Protein AF-A0A1V3IY33-F1 (afdb_monomer)

Foldseek 3Di:
DPPDDDPVVVCVVVVVVVVVVVVVVVVLVVCLVVVCVVVVHDSVVSVVVVVVVVVVVVVVCVVLVVVCVVVPVPVSVVVVVVD

InterPro domains:
  IPR005829 Sugar transporter, conserved site [PS00216] (64-80)
  IPR011701 Major facilitator superfamily [PF07690] (18-83)
  IPR020846 Major facilitator superfamily domain [PS50850] (7-83)
  IPR036259 MFS transporter superfamily [SSF103473] (8-83)

Structure (mmCIF, N/CA/C/O backbone):
data_AF-A0A1V3IY33-F1
#
_entry.id   AF-A0A1V3IY33-F1
#
loop_
_atom_site.group_PDB
_atom_site.id
_atom_site.type_symbol
_atom_site.label_atom_id
_atom_site.label_alt_id
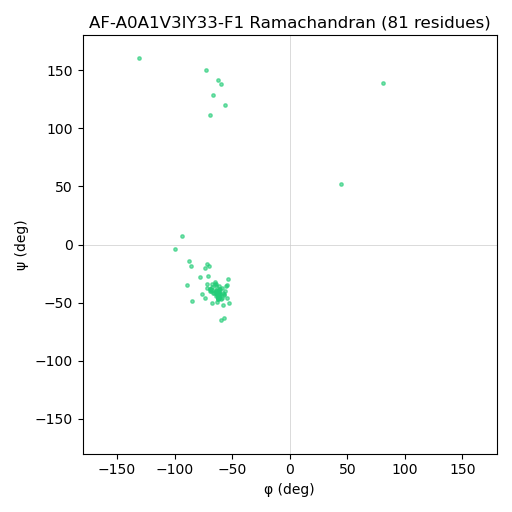_atom_site.label_comp_id
_atom_site.label_asym_id
_atom_site.label_entity_id
_atom_site.label_seq_id
_atom_site.pdbx_PDB_ins_code
_atom_site.Cartn_x
_atom_site.Cartn_y
_atom_site.Cartn_z
_atom_site.occupancy
_atom_site.B_iso_or_equiv
_atom_site.auth_seq_id
_atom_site.auth_comp_id
_atom_site.auth_asym_id
_atom_site.auth_atom_id
_atom_site.pdbx_PDB_model_num
ATOM 1 N N . MET A 1 1 ? -27.043 8.809 21.056 1.00 42.91 1 MET A N 1
ATOM 2 C CA . MET A 1 1 ? -26.285 7.668 21.618 1.00 42.91 1 MET A CA 1
ATOM 3 C C . MET A 1 1 ? -25.629 6.919 20.468 1.00 42.91 1 MET A C 1
ATOM 5 O O . MET A 1 1 ? -26.316 6.230 19.726 1.00 42.91 1 MET A O 1
ATOM 9 N N . THR A 1 2 ? -24.334 7.120 20.241 1.00 50.53 2 THR A N 1
ATOM 10 C CA . THR A 1 2 ? -23.577 6.424 19.190 1.00 50.53 2 THR A CA 1
ATOM 11 C C . THR A 1 2 ? -23.453 4.955 19.596 1.00 50.53 2 THR A C 1
ATOM 13 O O . THR A 1 2 ? -22.811 4.658 20.600 1.00 50.53 2 THR A O 1
ATOM 16 N N . LYS A 1 3 ? -24.117 4.034 18.882 1.00 63.56 3 LYS A N 1
ATOM 17 C CA . LYS A 1 3 ? -23.975 2.590 19.134 1.00 63.56 3 LYS A CA 1
ATOM 18 C C . LYS A 1 3 ? -22.492 2.225 19.014 1.00 63.56 3 LYS A C 1
ATOM 20 O O . LYS A 1 3 ? -21.886 2.458 17.971 1.00 63.56 3 LYS A O 1
ATOM 25 N N . ALA A 1 4 ? -21.903 1.698 20.084 1.00 70.19 4 ALA A N 1
ATOM 26 C CA . ALA A 1 4 ? -20.543 1.180 20.038 1.00 70.19 4 ALA A CA 1
ATOM 27 C C . ALA A 1 4 ? -20.519 -0.063 19.135 1.00 70.19 4 ALA A C 1
ATOM 29 O O . ALA A 1 4 ? -21.341 -0.965 19.299 1.00 70.19 4 ALA A O 1
ATOM 30 N N . ASN A 1 5 ? -19.601 -0.102 18.168 1.00 79.50 5 ASN A N 1
ATOM 31 C CA . ASN A 1 5 ? -19.422 -1.266 17.302 1.00 79.50 5 ASN A CA 1
ATOM 32 C C . ASN A 1 5 ? -18.998 -2.486 18.133 1.00 79.50 5 ASN A C 1
ATOM 34 O O . ASN A 1 5 ? -18.189 -2.364 19.056 1.00 79.50 5 ASN A O 1
ATOM 38 N N . SER A 1 6 ? -19.518 -3.668 17.790 1.00 89.12 6 SER A N 1
ATOM 39 C CA . SER A 1 6 ? -19.122 -4.920 18.446 1.00 89.12 6 SER A CA 1
ATOM 40 C C . SER A 1 6 ? -17.619 -5.169 18.271 1.00 89.12 6 SER A C 1
ATOM 42 O O . SER A 1 6 ? -17.075 -4.978 17.182 1.00 89.12 6 SER A O 1
ATOM 44 N N . LYS A 1 7 ? -16.937 -5.628 19.329 1.00 88.94 7 LYS A N 1
ATOM 45 C CA . LYS A 1 7 ? -15.494 -5.934 19.285 1.00 88.94 7 LYS A CA 1
ATOM 46 C C . LYS A 1 7 ? -15.167 -6.954 18.191 1.00 88.94 7 LYS A C 1
ATOM 48 O O . LYS A 1 7 ? -14.187 -6.777 17.478 1.00 88.94 7 LYS A O 1
ATOM 53 N N . ALA A 1 8 ? -16.023 -7.964 18.016 1.00 92.56 8 ALA A N 1
ATOM 54 C CA . ALA A 1 8 ? -15.872 -8.972 16.968 1.00 92.56 8 ALA A CA 1
ATOM 55 C C . ALA A 1 8 ? -15.915 -8.351 15.563 1.00 92.56 8 ALA A C 1
ATOM 57 O O . ALA A 1 8 ? -15.092 -8.683 14.717 1.00 92.56 8 ALA A O 1
ATOM 58 N N . PHE A 1 9 ? -16.817 -7.390 15.339 1.00 93.00 9 PHE A N 1
ATOM 59 C CA . PHE A 1 9 ? -16.902 -6.675 14.067 1.00 93.00 9 PHE A CA 1
ATOM 60 C C . PHE A 1 9 ? -15.614 -5.901 13.764 1.00 93.00 9 PHE A C 1
ATOM 62 O O . PHE A 1 9 ? -15.097 -5.995 12.657 1.00 93.00 9 PHE A O 1
ATOM 69 N N . LEU A 1 10 ? -15.063 -5.175 14.745 1.00 91.94 10 LEU A N 1
ATOM 70 C CA . LEU A 1 10 ? -13.812 -4.432 14.552 1.00 91.94 10 LEU A CA 1
ATOM 71 C C . LEU A 1 10 ? -12.623 -5.356 14.279 1.00 91.94 10 LEU A C 1
ATOM 73 O O . LEU A 1 10 ? -11.805 -5.036 13.424 1.00 91.94 10 LEU A O 1
ATOM 77 N N . VAL A 1 11 ? -12.535 -6.493 14.973 1.00 94.19 11 VAL A N 1
ATOM 78 C CA . VAL A 1 11 ? -11.470 -7.480 14.743 1.00 94.19 11 VAL A CA 1
ATOM 79 C C . VAL A 1 11 ? -11.553 -8.045 13.327 1.00 94.19 11 VAL A C 1
ATOM 81 O O . VAL A 1 11 ? -10.541 -8.074 12.636 1.00 94.19 11 VAL A O 1
ATOM 84 N N . ILE A 1 12 ? -12.748 -8.431 12.871 1.00 95.06 12 ILE A N 1
ATOM 85 C CA . ILE A 1 12 ? -12.945 -8.944 11.509 1.00 95.06 12 ILE A CA 1
ATOM 86 C C . ILE A 1 12 ? -12.616 -7.862 10.478 1.00 95.06 12 ILE A C 1
ATOM 88 O O . ILE A 1 12 ? -11.836 -8.111 9.567 1.00 95.06 12 ILE A O 1
ATOM 92 N N . LEU A 1 13 ? -13.158 -6.652 10.639 1.00 92.88 13 LEU A N 1
ATOM 93 C CA . LEU A 1 13 ? -12.931 -5.543 9.712 1.00 92.88 13 LEU A CA 1
ATOM 94 C C . LEU A 1 13 ? -11.440 -5.213 9.579 1.00 92.88 13 LEU A C 1
ATOM 96 O O . LEU A 1 13 ? -10.915 -5.158 8.471 1.00 92.88 13 LEU A O 1
ATOM 100 N N . LEU A 1 14 ? -10.750 -5.009 10.703 1.00 92.50 14 LEU A N 1
ATOM 101 C CA . LEU A 1 14 ? -9.323 -4.689 10.698 1.00 92.50 14 LEU A CA 1
ATOM 102 C C . LEU A 1 14 ? -8.480 -5.870 10.207 1.00 92.50 14 LEU A C 1
ATOM 104 O O . LEU A 1 14 ? -7.485 -5.651 9.522 1.00 92.50 14 LEU A O 1
ATOM 108 N N . GLY A 1 15 ? -8.890 -7.105 10.506 1.00 94.31 15 GLY A N 1
ATOM 109 C CA . GLY A 1 15 ? -8.245 -8.313 9.995 1.00 94.31 15 GLY A CA 1
ATOM 110 C C . GLY A 1 15 ? -8.319 -8.404 8.471 1.00 94.31 15 GLY A C 1
ATOM 111 O O . GLY A 1 15 ? -7.292 -8.601 7.828 1.00 94.31 15 GLY A O 1
ATOM 112 N N . VAL A 1 16 ? -9.496 -8.173 7.883 1.00 94.44 16 VAL A N 1
ATOM 113 C CA . VAL A 1 16 ? -9.680 -8.149 6.421 1.00 94.44 16 VAL A CA 1
ATOM 114 C C . VAL A 1 16 ? -8.857 -7.028 5.785 1.00 94.44 16 VAL A C 1
ATOM 116 O O . VAL A 1 16 ? -8.141 -7.271 4.817 1.00 94.44 16 VAL A O 1
ATOM 119 N N . LEU A 1 17 ? -8.896 -5.819 6.355 1.00 93.12 17 LEU A N 1
ATOM 120 C CA . LEU A 1 17 ? -8.102 -4.692 5.853 1.00 93.12 17 LEU A CA 1
ATOM 121 C C . LEU A 1 17 ? -6.594 -4.972 5.920 1.00 93.12 17 LEU A C 1
ATOM 123 O O . LEU A 1 17 ? -5.865 -4.623 4.997 1.00 93.12 17 LEU A O 1
ATOM 127 N N . SER A 1 18 ? -6.124 -5.637 6.978 1.00 91.75 18 SER A N 1
ATOM 128 C CA . SER A 1 18 ? -4.716 -6.014 7.112 1.00 91.75 18 SER A CA 1
ATOM 129 C C . SER A 1 18 ? -4.314 -7.142 6.158 1.00 91.75 18 SER A C 1
ATOM 131 O O . SER A 1 18 ? -3.177 -7.160 5.692 1.00 91.75 18 SER A O 1
ATOM 133 N N . ALA A 1 19 ? -5.222 -8.078 5.868 1.00 94.00 19 ALA A N 1
ATOM 134 C CA . ALA A 1 19 ? -4.982 -9.192 4.951 1.00 94.00 19 ALA A CA 1
ATOM 135 C C . ALA A 1 19 ? -4.961 -8.759 3.476 1.00 94.00 19 ALA A C 1
ATOM 137 O O . ALA A 1 19 ? -4.387 -9.458 2.645 1.00 94.00 19 ALA A O 1
ATOM 138 N N . PHE A 1 20 ? -5.541 -7.603 3.147 1.00 90.50 20 PHE A N 1
ATOM 139 C CA . PHE A 1 20 ? -5.622 -7.116 1.771 1.00 90.50 20 PHE A CA 1
ATOM 140 C C . PHE A 1 20 ? -4.244 -6.903 1.123 1.00 90.50 20 PHE A C 1
ATOM 142 O O . PHE A 1 20 ? -4.053 -7.239 -0.040 1.00 90.50 20 PHE A O 1
ATOM 149 N N . GLY A 1 21 ? -3.262 -6.408 1.884 1.00 87.88 21 GLY A N 1
ATOM 150 C CA . GLY A 1 21 ? -1.886 -6.216 1.412 1.00 87.88 21 GLY A CA 1
ATOM 151 C C . GLY A 1 21 ? -1.225 -7.500 0.885 1.00 87.88 21 GLY A C 1
ATOM 152 O O . GLY A 1 21 ? -0.913 -7.559 -0.305 1.00 87.88 21 GLY A O 1
ATOM 153 N N . PRO A 1 22 ? -1.015 -8.535 1.726 1.00 90.25 22 PRO A N 1
ATOM 154 C CA . PRO A 1 22 ? -0.442 -9.804 1.273 1.00 90.25 22 PRO A CA 1
ATOM 155 C C . PRO A 1 22 ? -1.315 -10.499 0.221 1.00 90.25 22 PRO A C 1
ATOM 157 O O . PRO A 1 22 ? -0.779 -11.036 -0.741 1.00 90.25 22 PRO A O 1
ATOM 160 N N . PHE A 1 23 ? -2.644 -10.395 0.325 1.00 92.62 23 PHE A N 1
ATOM 161 C CA . PHE A 1 23 ? -3.561 -10.949 -0.674 1.00 92.62 23 PHE A CA 1
ATOM 162 C C . PHE A 1 23 ? -3.307 -10.413 -2.094 1.00 92.62 23 PHE A C 1
ATOM 164 O O . PHE A 1 23 ? -3.297 -11.186 -3.050 1.00 92.62 23 PHE A O 1
ATOM 171 N N . VAL A 1 24 ? -3.058 -9.108 -2.248 1.00 88.69 24 VAL A N 1
ATOM 172 C CA . VAL A 1 24 ? -2.732 -8.513 -3.556 1.00 88.69 24 VAL A CA 1
ATOM 173 C C . VAL A 1 24 ? -1.409 -9.054 -4.099 1.00 88.69 24 VAL A C 1
ATOM 175 O O . VAL A 1 24 ? -1.328 -9.395 -5.277 1.00 88.69 24 VAL A O 1
ATOM 178 N N . VAL A 1 25 ? -0.378 -9.155 -3.258 1.00 88.44 25 VAL A N 1
ATOM 179 C CA . VAL A 1 25 ? 0.955 -9.629 -3.672 1.00 88.44 25 VAL A CA 1
ATOM 180 C C . VAL A 1 25 ? 0.913 -11.098 -4.098 1.00 88.44 25 VAL A C 1
ATOM 182 O O . VAL A 1 25 ? 1.484 -11.453 -5.132 1.00 88.44 2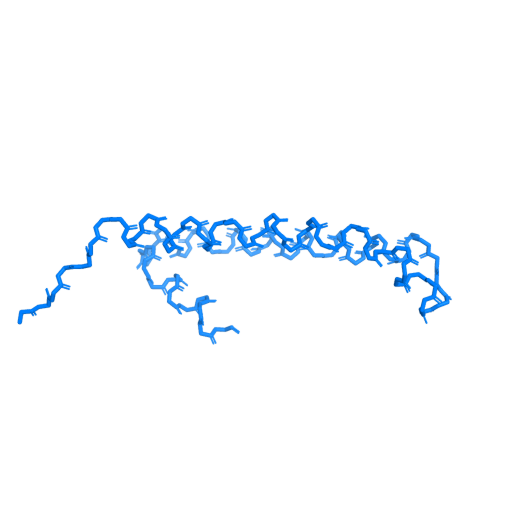5 VAL A O 1
ATOM 185 N N . ASP A 1 26 ? 0.183 -11.926 -3.351 1.00 90.31 26 ASP A N 1
ATOM 186 C CA . ASP A 1 26 ? 0.025 -13.356 -3.628 1.00 90.31 26 ASP A CA 1
ATOM 187 C C . ASP A 1 26 ? -0.717 -13.617 -4.947 1.00 90.31 26 ASP A C 1
ATOM 189 O O . ASP A 1 26 ? -0.413 -14.586 -5.640 1.00 90.31 26 ASP A O 1
ATOM 193 N N . LEU A 1 27 ? -1.650 -12.742 -5.339 1.00 89.50 27 LEU A N 1
ATOM 194 C CA . LEU A 1 27 ? -2.291 -12.788 -6.660 1.00 89.50 27 LEU A CA 1
ATOM 195 C C . LEU A 1 27 ? -1.400 -12.217 -7.775 1.00 89.50 27 LEU A C 1
ATOM 197 O O . LEU A 1 27 ? -1.508 -12.617 -8.938 1.00 89.50 27 LEU A O 1
ATOM 201 N N . TYR A 1 28 ? -0.508 -11.287 -7.439 1.00 86.81 28 TYR A N 1
ATOM 202 C CA . TYR A 1 28 ? 0.355 -10.625 -8.411 1.00 86.81 28 TYR A CA 1
ATOM 203 C C . TYR A 1 28 ? 1.468 -11.546 -8.922 1.00 86.81 28 TYR A C 1
ATOM 205 O O . TYR A 1 28 ? 1.679 -11.667 -10.126 1.00 86.81 28 TYR A O 1
ATOM 213 N N . LEU A 1 29 ? 2.152 -12.260 -8.027 1.00 85.19 29 LEU A N 1
ATOM 214 C CA . LEU A 1 29 ? 3.262 -13.152 -8.384 1.00 85.19 29 LEU A CA 1
ATOM 215 C C . LEU A 1 29 ? 2.935 -14.191 -9.481 1.00 85.19 29 LEU A C 1
ATOM 217 O O . LEU A 1 29 ? 3.685 -14.263 -10.458 1.00 85.19 29 LEU A O 1
ATOM 221 N N . PRO A 1 30 ? 1.841 -14.974 -9.389 1.00 89.00 30 PRO A N 1
ATOM 222 C CA . PRO A 1 30 ? 1.495 -15.963 -10.410 1.00 89.00 30 PRO A CA 1
ATOM 223 C C . PRO A 1 30 ? 0.991 -15.343 -11.720 1.00 89.00 30 PRO A C 1
ATOM 225 O O . PRO A 1 30 ? 0.981 -16.027 -12.742 1.00 89.00 30 PRO A O 1
ATOM 228 N N . SER A 1 31 ? 0.590 -14.067 -11.723 1.00 87.25 31 SER A N 1
ATOM 229 C CA . SER A 1 31 ? 0.141 -13.375 -12.939 1.00 87.25 31 SER A CA 1
ATOM 230 C C . SER A 1 31 ? 1.285 -12.730 -13.732 1.00 87.25 31 SER A C 1
ATOM 232 O O . SER A 1 31 ? 1.112 -12.450 -14.919 1.00 87.25 31 SER A O 1
ATOM 234 N N . LEU A 1 32 ? 2.485 -12.587 -13.148 1.00 86.56 32 LEU A N 1
ATOM 235 C CA . LEU A 1 32 ? 3.661 -12.024 -13.831 1.00 86.56 32 LEU A CA 1
ATOM 236 C C . LEU A 1 32 ? 4.018 -12.722 -15.161 1.00 86.56 32 LEU A C 1
ATOM 238 O O . LEU A 1 32 ? 4.224 -12.012 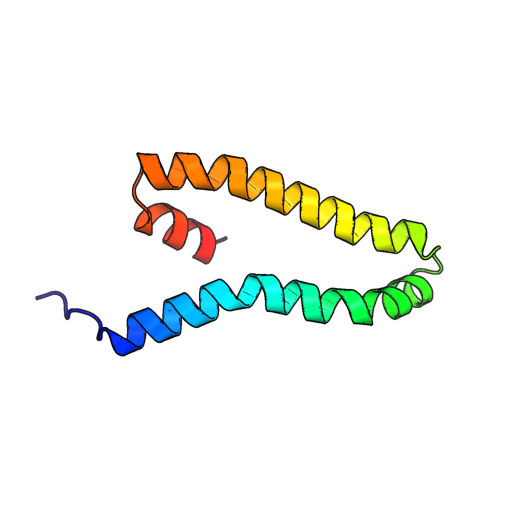-16.147 1.00 86.56 32 LEU A O 1
ATOM 242 N N . PRO A 1 33 ? 4.055 -14.070 -15.264 1.00 86.25 33 PRO A N 1
ATOM 243 C CA . PRO A 1 33 ? 4.365 -14.737 -16.531 1.00 86.25 33 PRO A CA 1
ATOM 244 C C . PRO A 1 33 ? 3.318 -14.466 -17.619 1.00 86.25 33 PRO A C 1
ATOM 246 O O . PRO A 1 33 ? 3.665 -14.316 -18.789 1.00 86.25 33 PRO A O 1
ATOM 249 N N . GLN A 1 34 ? 2.039 -14.367 -17.237 1.00 87.81 34 GLN A N 1
ATOM 250 C CA . GLN A 1 34 ? 0.958 -14.025 -18.167 1.00 87.81 34 GLN A CA 1
ATOM 251 C C . GLN A 1 34 ? 1.083 -12.578 -18.647 1.00 87.81 34 GLN A C 1
ATOM 253 O O . GLN A 1 34 ? 0.870 -12.311 -19.826 1.00 87.81 34 GLN A O 1
ATOM 258 N N . LEU A 1 35 ? 1.488 -11.661 -17.762 1.00 87.12 35 LEU A N 1
ATOM 259 C CA . LEU A 1 35 ? 1.780 -10.271 -18.107 1.00 87.12 35 LEU A CA 1
ATOM 260 C C . LEU A 1 35 ? 2.913 -10.181 -19.140 1.00 87.12 35 LEU A C 1
ATOM 262 O O . LEU A 1 35 ? 2.792 -9.455 -20.123 1.00 87.12 35 LEU A O 1
ATOM 266 N N . ALA A 1 36 ? 3.986 -10.954 -18.949 1.00 88.38 36 ALA A N 1
ATOM 267 C CA . ALA A 1 36 ? 5.126 -10.975 -19.867 1.00 88.38 36 ALA A CA 1
ATOM 268 C C . ALA A 1 36 ? 4.716 -11.447 -21.268 1.00 88.38 36 ALA A C 1
ATOM 270 O O . ALA A 1 36 ? 5.074 -10.819 -22.262 1.00 88.38 36 ALA A O 1
ATOM 271 N N . HIS A 1 37 ? 3.906 -12.507 -21.337 1.00 88.50 37 HIS A N 1
ATOM 272 C CA . HIS A 1 37 ? 3.382 -13.029 -22.597 1.00 88.50 37 HIS A CA 1
ATOM 273 C C . HIS A 1 37 ? 2.380 -12.071 -23.261 1.00 88.50 37 HIS A C 1
ATOM 275 O O . HIS A 1 37 ? 2.379 -11.924 -24.478 1.00 88.50 37 HIS A O 1
ATOM 281 N N . PHE A 1 38 ? 1.505 -11.426 -22.486 1.00 89.50 38 PHE A N 1
ATOM 282 C CA . PHE A 1 38 ? 0.486 -10.521 -23.025 1.00 89.50 38 PHE A CA 1
ATOM 283 C C . PHE A 1 38 ? 1.085 -9.232 -23.602 1.00 89.50 38 PHE A C 1
ATOM 285 O O . PHE A 1 38 ? 0.621 -8.746 -24.629 1.00 89.50 38 PHE A O 1
ATOM 292 N N . PHE A 1 39 ? 2.116 -8.686 -22.953 1.00 89.06 39 PHE A N 1
ATOM 293 C CA . PHE A 1 39 ? 2.788 -7.455 -23.376 1.00 89.06 39 PHE A CA 1
ATOM 294 C C . PHE A 1 39 ? 4.022 -7.695 -24.265 1.00 89.06 39 PHE A C 1
ATOM 296 O O . PHE A 1 39 ? 4.738 -6.737 -24.544 1.00 89.06 39 PHE A O 1
ATOM 303 N N . ASP A 1 40 ? 4.276 -8.943 -24.681 1.00 88.88 40 ASP A N 1
ATOM 304 C CA . ASP A 1 40 ? 5.443 -9.372 -25.475 1.00 88.88 40 ASP A CA 1
ATOM 305 C C . ASP A 1 40 ? 6.767 -8.774 -24.959 1.00 88.88 40 ASP A C 1
ATOM 307 O O . ASP A 1 40 ? 7.526 -8.098 -25.654 1.00 88.88 40 ASP A O 1
ATOM 311 N N . THR A 1 41 ? 6.994 -8.944 -23.658 1.00 88.69 41 THR A N 1
ATOM 312 C CA . THR A 1 41 ? 8.039 -8.249 -22.901 1.00 88.69 41 THR A CA 1
ATOM 313 C C . THR A 1 41 ? 8.864 -9.226 -22.069 1.00 88.69 41 THR A C 1
ATOM 315 O O . THR A 1 41 ? 8.461 -10.360 -21.804 1.00 88.69 41 THR A O 1
ATOM 318 N N . SER A 1 42 ? 10.065 -8.811 -21.661 1.00 87.25 42 SER A N 1
ATOM 319 C CA . SER A 1 42 ? 10.961 -9.669 -20.893 1.00 87.25 42 SER A CA 1
ATOM 320 C C . SER A 1 42 ? 10.471 -9.860 -19.448 1.00 87.25 42 SER A C 1
ATOM 322 O O . SER A 1 42 ? 9.916 -8.938 -18.837 1.00 87.25 42 SER A O 1
ATOM 324 N N . PRO A 1 43 ? 10.769 -11.014 -18.820 1.00 84.31 43 PRO A N 1
ATOM 325 C CA . PRO A 1 43 ? 10.473 -11.235 -17.405 1.00 84.31 43 PRO A CA 1
ATOM 326 C C . PRO A 1 43 ? 11.057 -10.149 -16.490 1.00 84.31 43 PRO A C 1
ATOM 328 O O . PRO A 1 43 ? 10.410 -9.737 -15.530 1.00 84.31 43 PRO A O 1
ATOM 331 N N . SER A 1 44 ? 12.239 -9.617 -16.823 1.00 87.88 44 SER A N 1
ATOM 332 C CA . SER A 1 44 ? 12.878 -8.525 -16.077 1.00 87.88 44 SER A CA 1
ATOM 333 C C . SER A 1 44 ? 12.045 -7.239 -16.053 1.00 87.88 44 SER A C 1
ATOM 335 O O . SER A 1 44 ? 11.947 -6.595 -15.010 1.00 87.88 44 SER A O 1
ATOM 337 N N . MET A 1 45 ? 11.392 -6.887 -17.164 1.00 87.00 45 MET A N 1
ATOM 338 C CA . MET A 1 45 ? 10.503 -5.723 -17.231 1.00 87.00 45 MET A CA 1
ATOM 339 C C . MET A 1 45 ? 9.231 -5.936 -16.410 1.00 87.00 45 MET A C 1
ATOM 341 O O . MET A 1 45 ? 8.785 -5.025 -15.715 1.00 87.00 45 MET A O 1
ATOM 345 N N . THR A 1 46 ? 8.669 -7.147 -16.414 1.00 86.94 46 THR A N 1
ATOM 346 C CA . THR A 1 46 ? 7.527 -7.449 -15.535 1.00 86.94 46 THR A CA 1
ATOM 347 C C . THR A 1 46 ? 7.916 -7.460 -14.058 1.00 86.94 46 THR A C 1
ATOM 349 O O . THR A 1 46 ? 7.162 -6.954 -13.239 1.00 86.94 46 THR A O 1
ATOM 352 N N . GLN A 1 47 ? 9.110 -7.927 -13.683 1.00 87.19 47 GLN A N 1
ATOM 353 C CA . GLN A 1 47 ? 9.578 -7.864 -12.290 1.00 87.19 47 GLN A CA 1
ATOM 354 C C . GLN A 1 47 ? 9.785 -6.429 -11.795 1.00 87.19 47 GLN A C 1
ATOM 356 O O . GLN A 1 47 ? 9.502 -6.141 -10.631 1.00 87.19 47 GLN A O 1
ATOM 361 N N . LEU A 1 48 ? 10.206 -5.518 -12.678 1.00 90.69 48 LEU A N 1
ATOM 362 C CA . LEU A 1 48 ? 10.323 -4.092 -12.366 1.00 90.69 48 LEU A CA 1
ATOM 363 C C . LEU A 1 48 ? 9.006 -3.507 -11.844 1.00 90.69 48 LEU A C 1
ATOM 365 O O . LEU A 1 48 ? 9.040 -2.699 -10.924 1.00 90.69 48 LEU A O 1
ATOM 369 N N . THR A 1 49 ? 7.853 -3.956 -12.346 1.00 89.81 49 THR A N 1
ATOM 370 C CA . THR A 1 49 ? 6.540 -3.492 -11.859 1.00 89.81 49 THR A CA 1
ATOM 371 C C . THR A 1 49 ? 6.319 -3.819 -10.378 1.00 89.81 49 THR A C 1
ATOM 373 O O . THR A 1 49 ? 5.877 -2.958 -9.614 1.00 89.81 49 THR A O 1
ATOM 376 N N . LEU A 1 50 ? 6.717 -5.019 -9.940 1.00 89.00 50 LEU A N 1
ATOM 377 C CA . LEU A 1 50 ? 6.670 -5.429 -8.539 1.00 89.00 50 LEU A CA 1
ATOM 378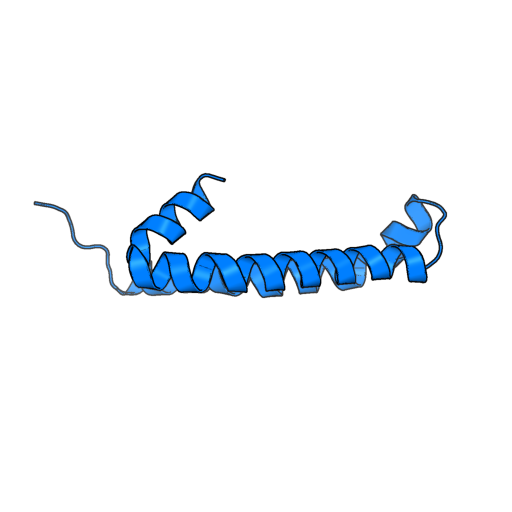 C C . LEU A 1 50 ? 7.660 -4.616 -7.700 1.00 89.00 50 LEU A C 1
ATOM 380 O O . LEU A 1 50 ? 7.315 -4.159 -6.611 1.00 89.00 50 LEU A O 1
AT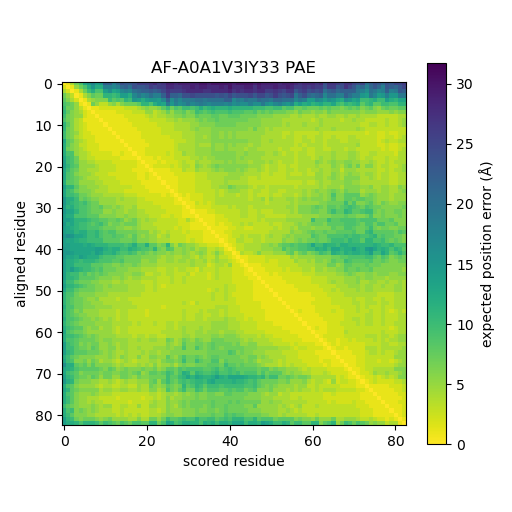OM 384 N N . THR A 1 51 ? 8.872 -4.381 -8.209 1.00 91.00 51 THR A N 1
ATOM 385 C CA . THR A 1 51 ? 9.855 -3.515 -7.543 1.00 91.00 51 THR A CA 1
ATOM 386 C C . THR A 1 51 ? 9.318 -2.095 -7.366 1.00 91.00 51 THR A C 1
ATOM 388 O O . THR A 1 51 ? 9.391 -1.545 -6.267 1.00 91.00 51 THR A O 1
ATOM 391 N N . THR A 1 52 ? 8.725 -1.505 -8.405 1.00 92.69 52 THR A N 1
ATOM 392 C CA . THR A 1 52 ? 8.105 -0.177 -8.334 1.00 92.69 52 THR A CA 1
ATOM 393 C C . THR A 1 52 ? 6.943 -0.158 -7.342 1.00 92.69 52 THR A C 1
ATOM 395 O O . THR A 1 52 ? 6.841 0.784 -6.555 1.00 92.69 52 THR A O 1
ATOM 398 N N . ALA A 1 53 ? 6.117 -1.208 -7.299 1.00 90.06 53 ALA A N 1
ATOM 399 C CA . ALA A 1 53 ? 5.060 -1.345 -6.299 1.00 90.06 53 ALA A CA 1
ATOM 400 C C . ALA A 1 53 ? 5.623 -1.398 -4.866 1.00 90.06 53 ALA A C 1
ATOM 402 O O . ALA A 1 53 ? 5.109 -0.714 -3.982 1.00 90.06 53 ALA A O 1
ATOM 403 N N . MET A 1 54 ? 6.715 -2.137 -4.634 1.00 91.75 54 MET A N 1
ATOM 404 C CA . MET A 1 54 ? 7.385 -2.190 -3.326 1.00 91.75 54 MET A CA 1
ATOM 405 C C . MET A 1 54 ? 7.964 -0.832 -2.915 1.00 91.75 54 MET A C 1
ATOM 407 O O . MET A 1 54 ? 7.839 -0.442 -1.755 1.00 91.75 54 MET A O 1
ATOM 411 N N . ILE A 1 55 ? 8.549 -0.080 -3.853 1.00 95.38 55 ILE A N 1
ATOM 412 C CA . ILE A 1 55 ? 9.018 1.292 -3.602 1.00 95.38 55 ILE A CA 1
ATOM 413 C C . ILE A 1 55 ? 7.838 2.193 -3.224 1.00 95.38 55 ILE A C 1
ATOM 415 O O . ILE A 1 55 ? 7.915 2.925 -2.238 1.00 95.38 55 ILE A O 1
ATOM 419 N N . GLY A 1 56 ? 6.728 2.109 -3.963 1.00 92.88 56 GLY A N 1
ATOM 420 C CA . GLY A 1 56 ? 5.497 2.834 -3.645 1.00 92.88 56 GLY A CA 1
ATOM 421 C C . GLY A 1 56 ? 4.971 2.505 -2.246 1.00 92.88 56 GLY A C 1
ATOM 422 O O . GLY A 1 56 ? 4.633 3.415 -1.491 1.00 92.88 56 GLY A O 1
ATOM 423 N N . LEU A 1 57 ? 4.978 1.225 -1.860 1.00 90.81 57 LEU A N 1
ATOM 424 C CA . LEU A 1 57 ? 4.616 0.786 -0.510 1.00 90.81 57 LEU A CA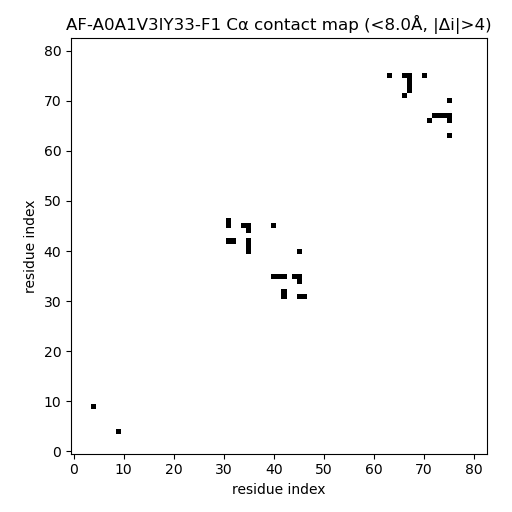 1
ATOM 425 C C . LEU A 1 57 ? 5.560 1.350 0.554 1.00 90.81 57 LEU A C 1
ATOM 427 O O . LEU A 1 57 ? 5.085 1.844 1.574 1.00 90.81 57 LEU A O 1
ATOM 431 N N . ALA A 1 58 ? 6.873 1.319 0.324 1.00 93.12 58 ALA A N 1
ATOM 432 C CA . ALA A 1 58 ? 7.855 1.854 1.263 1.00 93.12 58 ALA A CA 1
ATOM 433 C C . ALA A 1 58 ? 7.665 3.363 1.481 1.00 93.12 58 ALA A C 1
ATOM 435 O O . ALA A 1 58 ? 7.621 3.828 2.622 1.00 93.12 58 ALA A O 1
ATOM 436 N N . LEU A 1 59 ? 7.477 4.125 0.399 1.00 95.56 59 LEU A N 1
ATOM 437 C CA . LEU A 1 59 ? 7.176 5.556 0.472 1.00 95.56 59 LEU A CA 1
ATOM 438 C C . LEU A 1 59 ? 5.833 5.811 1.169 1.00 95.56 59 LEU A C 1
ATOM 440 O O . LEU A 1 59 ? 5.739 6.682 2.033 1.00 95.56 59 LEU A O 1
ATOM 444 N N . GLY A 1 60 ? 4.809 5.018 0.847 1.00 90.75 60 GLY A N 1
ATOM 445 C CA . GLY A 1 60 ? 3.500 5.081 1.489 1.00 90.75 60 GLY A CA 1
ATOM 446 C C . GLY A 1 60 ? 3.585 4.846 2.996 1.00 90.75 60 GLY A C 1
ATOM 447 O O . GLY A 1 60 ? 3.032 5.630 3.762 1.00 90.75 60 GLY A O 1
ATOM 448 N N . GLN A 1 61 ? 4.327 3.831 3.442 1.00 90.44 61 GLN A N 1
ATOM 449 C CA . GLN A 1 61 ? 4.554 3.557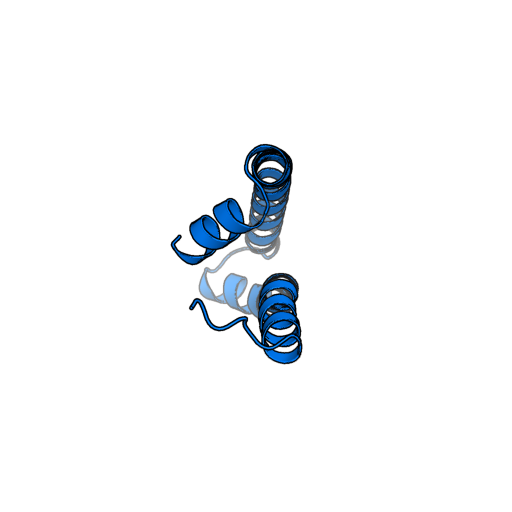 4.865 1.00 90.44 61 GLN A CA 1
ATOM 450 C C . GLN A 1 61 ? 5.327 4.687 5.554 1.00 90.44 61 GLN A C 1
ATOM 452 O O . GLN A 1 61 ? 4.960 5.094 6.658 1.00 90.44 61 GLN A O 1
ATOM 457 N N . LEU A 1 62 ? 6.350 5.233 4.890 1.00 93.19 62 LEU A N 1
ATOM 458 C CA . LEU A 1 62 ? 7.166 6.329 5.413 1.00 93.19 62 LEU A CA 1
ATOM 459 C C . LEU A 1 62 ? 6.363 7.622 5.610 1.00 93.19 62 LEU A C 1
ATOM 461 O O . LEU A 1 62 ? 6.623 8.360 6.556 1.00 93.19 62 LEU A O 1
ATOM 465 N N . LEU A 1 63 ? 5.371 7.887 4.758 1.00 92.06 63 LEU A N 1
ATOM 466 C CA . LEU A 1 63 ? 4.492 9.053 4.886 1.00 92.06 63 LEU A CA 1
ATOM 46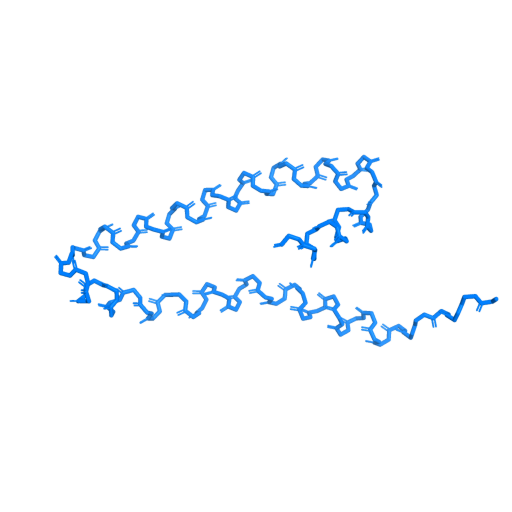7 C C . LEU A 1 63 ? 3.312 8.789 5.831 1.00 92.06 63 LEU A C 1
ATOM 469 O O . LEU A 1 63 ? 3.032 9.593 6.724 1.00 92.06 63 LEU A O 1
ATOM 473 N N . LEU A 1 64 ? 2.615 7.663 5.659 1.00 89.00 64 LEU A N 1
ATOM 474 C CA . LEU A 1 64 ? 1.401 7.348 6.415 1.00 89.00 64 LEU A CA 1
ATOM 475 C C . LEU A 1 64 ? 1.685 7.028 7.885 1.00 89.00 64 LEU A C 1
ATOM 477 O O . LEU A 1 64 ? 0.816 7.294 8.714 1.00 89.00 64 LEU A O 1
ATOM 481 N N . GLY A 1 65 ? 2.876 6.530 8.233 1.00 87.81 65 GLY A N 1
ATOM 482 C CA . GLY A 1 65 ? 3.281 6.293 9.623 1.00 87.81 65 GLY A CA 1
ATOM 483 C C . GLY A 1 65 ? 3.263 7.576 10.470 1.00 87.81 65 GLY A C 1
ATOM 484 O O . GLY A 1 65 ? 2.407 7.709 11.348 1.00 87.81 65 GLY A O 1
ATOM 485 N N . PRO A 1 66 ? 4.117 8.575 10.173 1.00 91.00 66 PRO A N 1
ATOM 486 C CA . PRO A 1 66 ? 4.151 9.845 10.901 1.00 91.00 66 PRO A CA 1
ATOM 487 C C . PRO A 1 66 ? 2.819 10.607 10.878 1.00 91.00 66 PRO A C 1
ATOM 489 O O . PRO A 1 66 ? 2.424 11.209 11.879 1.00 91.00 66 PRO A O 1
ATOM 492 N N . ILE A 1 67 ? 2.094 10.574 9.751 1.00 91.62 67 ILE A N 1
ATOM 493 C CA . ILE A 1 67 ? 0.757 11.185 9.644 1.00 91.62 67 ILE A CA 1
ATOM 494 C C . ILE A 1 67 ? -0.220 10.489 10.599 1.00 91.62 67 ILE A C 1
ATOM 496 O O . ILE A 1 67 ? -0.992 11.157 11.294 1.00 91.62 67 ILE A O 1
ATOM 500 N N . SER A 1 68 ? -0.177 9.160 10.669 1.00 91.88 68 SER A N 1
ATOM 501 C CA . SE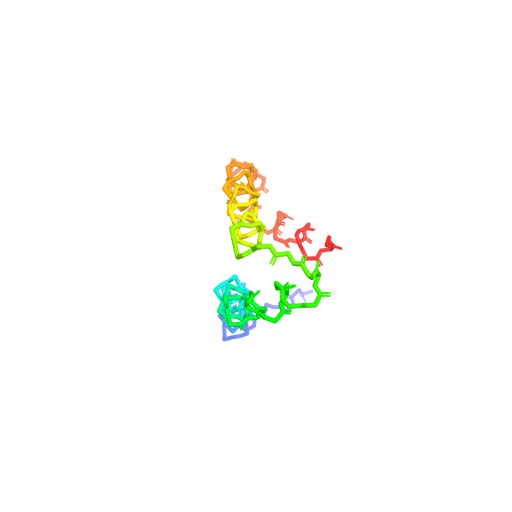R A 1 68 ? -1.014 8.376 11.572 1.00 91.88 68 SER A CA 1
ATOM 502 C C . SER A 1 68 ? -0.718 8.652 13.042 1.00 91.88 68 SER A C 1
ATOM 504 O O . SER A 1 68 ? -1.659 8.774 13.833 1.00 91.88 68 SER A O 1
ATOM 506 N N . ASP A 1 69 ? 0.551 8.827 13.398 1.00 90.69 69 ASP A N 1
ATOM 507 C CA . ASP A 1 69 ? 0.948 9.126 14.774 1.00 90.69 69 ASP A CA 1
ATOM 508 C C . ASP A 1 69 ? 0.574 10.558 15.185 1.00 90.69 69 ASP A C 1
ATOM 510 O O . ASP A 1 69 ? 0.096 10.773 16.300 1.00 90.69 69 ASP A O 1
ATOM 514 N N . LYS A 1 70 ? 0.689 11.537 14.277 1.00 92.50 70 LYS A N 1
ATOM 515 C CA . LYS A 1 70 ? 0.354 12.944 14.560 1.00 92.50 70 LYS A CA 1
ATOM 516 C C . LYS A 1 70 ? -1.152 13.224 14.597 1.00 92.50 70 LYS A C 1
ATOM 518 O O . LYS A 1 70 ? -1.617 13.982 15.446 1.00 92.50 70 LYS A O 1
ATOM 523 N N . PHE A 1 71 ? -1.920 12.671 13.656 1.00 89.25 71 PHE A N 1
ATOM 524 C CA . PHE A 1 71 ? -3.349 12.989 13.493 1.00 89.25 71 PHE A CA 1
ATOM 525 C C . PHE A 1 71 ? -4.294 11.942 14.104 1.00 89.25 71 PHE A C 1
ATOM 527 O O . PHE A 1 71 ? -5.513 12.152 14.125 1.00 89.25 71 PHE A O 1
ATOM 534 N N . GLY A 1 72 ? -3.735 10.846 14.624 1.00 87.69 72 GLY A N 1
ATOM 535 C CA . GLY A 1 72 ? -4.451 9.708 15.188 1.00 87.69 72 GLY A CA 1
ATOM 536 C C . GLY A 1 72 ? -4.956 8.740 14.115 1.00 87.69 72 GLY A C 1
ATOM 537 O O . GLY A 1 72 ? -5.516 9.152 13.105 1.00 87.69 72 GLY A O 1
ATOM 538 N N . ARG A 1 73 ? -4.839 7.432 14.376 1.00 89.00 73 ARG A N 1
ATOM 539 C CA . ARG A 1 73 ? -5.017 6.324 13.407 1.00 89.00 73 ARG A CA 1
ATOM 540 C C . ARG A 1 73 ? -6.339 6.305 12.624 1.00 89.00 73 ARG A C 1
ATOM 542 O O . ARG A 1 73 ? -6.376 5.836 11.492 1.00 89.00 73 ARG A O 1
ATOM 549 N N . LYS A 1 74 ? -7.437 6.817 13.196 1.00 87.62 74 LYS A N 1
ATOM 550 C CA . LYS A 1 74 ? -8.767 6.780 12.556 1.00 87.62 74 LYS A CA 1
ATOM 551 C C . LYS A 1 74 ? -8.862 7.687 11.324 1.00 87.62 74 LYS A C 1
ATOM 553 O O . LYS A 1 74 ? -9.492 7.300 10.347 1.00 87.62 74 LYS A O 1
ATOM 558 N N . LYS A 1 75 ? -8.272 8.888 11.367 1.00 88.50 75 LYS A N 1
ATOM 559 C CA . LYS A 1 75 ? -8.366 9.855 10.258 1.00 88.50 75 LYS A CA 1
ATOM 560 C C . LYS A 1 75 ? -7.616 9.377 9.002 1.00 88.50 75 LYS A C 1
ATOM 562 O O . LYS A 1 75 ? -8.253 9.348 7.955 1.00 88.50 75 LYS A O 1
ATOM 567 N N . PRO A 1 76 ? -6.341 8.939 9.075 1.00 89.25 76 PRO A N 1
ATOM 568 C CA . PRO A 1 76 ? -5.648 8.337 7.941 1.00 89.25 76 PRO A CA 1
ATOM 569 C C . PRO A 1 76 ? -6.371 7.108 7.397 1.00 89.25 76 PRO A C 1
ATOM 571 O O . PRO A 1 76 ? -6.513 7.008 6.188 1.00 89.25 76 PRO A O 1
ATOM 574 N N . LEU A 1 77 ? -6.895 6.231 8.267 1.00 90.19 77 LEU A N 1
ATOM 575 C CA . LEU A 1 77 ? -7.646 5.049 7.832 1.00 90.19 77 LEU A CA 1
ATOM 576 C C . LEU A 1 77 ? -8.896 5.420 7.020 1.00 90.19 77 LEU A C 1
ATOM 578 O O . LEU A 1 77 ? -9.195 4.794 6.010 1.00 90.19 77 LEU A O 1
ATOM 582 N N . MET A 1 78 ? -9.642 6.439 7.455 1.00 91.00 78 MET A N 1
ATOM 583 C CA . MET A 1 78 ? -10.800 6.915 6.696 1.00 91.00 78 MET A CA 1
ATOM 584 C C . MET A 1 78 ? -10.387 7.566 5.373 1.00 91.00 78 MET A C 1
ATOM 586 O O . MET A 1 78 ? -11.055 7.341 4.374 1.00 91.00 78 MET A O 1
ATOM 590 N N . MET A 1 79 ? -9.290 8.332 5.347 1.00 90.94 79 MET A N 1
ATOM 591 C CA . MET A 1 79 ? -8.772 8.909 4.101 1.00 90.94 79 MET A CA 1
ATOM 592 C C . MET A 1 79 ? -8.341 7.820 3.111 1.00 90.94 79 MET A C 1
ATOM 594 O O . MET A 1 79 ? -8.695 7.907 1.943 1.00 90.94 79 MET A O 1
ATOM 598 N N . SER A 1 80 ? -7.655 6.769 3.575 1.00 87.38 80 SER A N 1
ATOM 599 C CA . SER A 1 80 ? -7.210 5.662 2.718 1.00 87.38 80 SER A CA 1
ATOM 600 C C . SER A 1 80 ? -8.340 4.768 2.209 1.00 87.38 80 SER A C 1
ATOM 602 O O . SER A 1 80 ? -8.114 4.000 1.292 1.00 87.38 80 SER A O 1
ATOM 604 N N . LEU A 1 81 ? -9.520 4.805 2.834 1.00 90.00 81 LEU A N 1
ATOM 605 C CA . LEU A 1 81 ? -10.708 4.074 2.373 1.00 90.00 81 LEU A CA 1
ATOM 606 C C . LEU A 1 81 ? -11.514 4.848 1.318 1.00 90.00 81 LEU A C 1
ATOM 608 O O . LEU A 1 81 ? -12.377 4.260 0.675 1.00 90.00 81 LEU A O 1
ATOM 612 N N . ILE A 1 82 ? -11.308 6.165 1.212 1.00 91.25 82 ILE A N 1
ATOM 613 C CA . ILE A 1 82 ? -12.003 7.030 0.245 1.00 91.25 82 ILE A CA 1
ATOM 614 C C . ILE A 1 82 ? -11.244 7.093 -1.085 1.00 91.25 82 ILE A C 1
ATOM 616 O O . ILE A 1 82 ? -11.876 7.231 -2.129 1.00 91.25 82 ILE A O 1
ATOM 620 N N . ILE A 1 83 ? -9.911 7.051 -1.017 1.00 80.19 83 ILE A N 1
ATOM 621 C CA . ILE A 1 83 ? -9.002 7.010 -2.172 1.00 80.19 83 ILE A CA 1
ATOM 622 C C . ILE A 1 83 ? -9.018 5.604 -2.766 1.00 80.19 83 ILE A C 1
ATOM 624 O O . ILE A 1 83 ? -9.102 5.510 -4.009 1.00 80.19 83 ILE A O 1
#

Organism: NCBI:txid1908263

Solvent-accessible surface area (backbone atoms only — not comparable to full-atom values): 4845 Å² total; per-residue (Å²): 132,84,80,78,76,54,70,69,56,53,52,51,52,53,48,52,63,62,47,47,60,62,52,52,52,66,58,44,64,80,44,41,66,57,50,17,64,73,67,76,46,54,67,69,63,48,49,46,54,55,52,52,48,52,51,52,49,52,52,47,49,65,52,51,48,60,50,22,70,74,69,37,62,67,57,54,53,54,52,66,70,73,109

Nearest PDB structures (foldseek):
  6m10-assembly3_D  TM=3.858E-01  e=4.025E+00  Pseudomonas aeruginosa PAO1
  1etq-assembly1_A  TM=4.070E-01  e=6.334E+00  Escherichia coli
  1eto-assembly1_A  TM=3.998E-01  e=6.831E+00  Escherichia coli

Secondary structure (DSSP, 8-state):
--PPPPHHHHHHHHHHHHHHHHHHHHHHHHHHHHHHHHTT--HHHHHHHHHHHHHHHHHHHHHHHHHHHHH-THHHHHHHHH-

Sequence (83 aa):
MTKANSKAFLVILLGVLSAFGPFVVDLYLPSLPQLAHFFDTSPSMTQLTLTTAMIGLALGQLLLGPISDKFGRKKPLMMSLII

Radius of gyration: 17.55 Å; Cα contacts (8 Å, |Δi|>4): 20; chains: 1; bounding box: 39×29×47 Å

pLDDT: mean 88.29, std 8.0, range [42.91, 95.56]

Mean predicted aligned error: 5.81 Å